Protein AF-A0A937BPT3-F1 (afdb_monomer_lite)

pLDDT: mean 85.41, std 14.73, range [43.19, 97.5]

Secondary structure (DSSP, 8-state):
-HHHHHHHHHHTS-----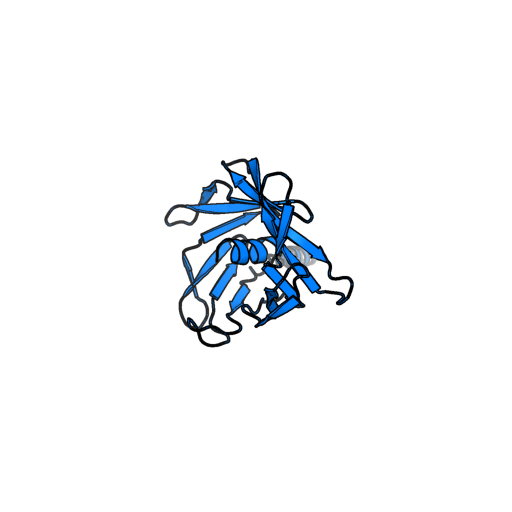--EEEEEESS-TTS-TT-EEEEEETTEEEEEETTTTEEEEEEEEEETTEEEEEETTTTEEEEEEEEEETTEEEEEETTTTEEEEEEEEEEE-SSSTTEEEEEEEETTTTEEEEEEEEEETTEEEEEETTTTEEEEEEEEPPTT--HHHHHHHHHH-

Structure (mmCIF, N/CA/C/O backbone):
data_AF-A0A937BPT3-F1
#
_entry.id   AF-A0A937BPT3-F1
#
loop_
_atom_site.group_PDB
_atom_site.id
_atom_site.type_symbol
_atom_site.label_atom_id
_atom_site.label_alt_id
_atom_site.label_comp_id
_atom_site.label_asym_id
_atom_site.label_entity_id
_atom_site.label_seq_id
_atom_site.pdbx_PDB_ins_code
_atom_site.Cartn_x
_atom_site.Cartn_y
_atom_site.Cartn_z
_atom_site.occupancy
_atom_site.B_iso_or_equiv
_atom_site.auth_seq_id
_atom_site.auth_comp_id
_atom_site.auth_asym_id
_atom_site.auth_atom_id
_atom_site.pdbx_PDB_model_num
ATOM 1 N N . MET A 1 1 ? 20.355 -50.295 -7.418 1.00 51.81 1 MET A N 1
ATOM 2 C CA . MET A 1 1 ? 20.449 -49.091 -6.552 1.00 51.81 1 MET A CA 1
ATOM 3 C C . MET A 1 1 ? 20.457 -47.759 -7.311 1.00 51.81 1 MET A C 1
ATOM 5 O O . MET A 1 1 ? 19.946 -46.798 -6.759 1.00 51.81 1 MET A O 1
ATOM 9 N N . ARG A 1 2 ? 20.933 -47.677 -8.567 1.00 51.09 2 ARG A N 1
ATOM 10 C CA . ARG A 1 2 ? 20.927 -46.429 -9.368 1.00 51.09 2 ARG A CA 1
ATOM 11 C C . ARG A 1 2 ? 19.536 -45.851 -9.689 1.00 51.09 2 ARG A C 1
ATOM 13 O O . ARG A 1 2 ? 19.390 -44.640 -9.755 1.00 51.09 2 ARG A O 1
ATOM 20 N N . THR A 1 3 ? 18.506 -46.687 -9.814 1.00 53.34 3 THR A N 1
ATOM 21 C CA . THR A 1 3 ? 17.153 -46.250 -10.214 1.00 53.34 3 THR A CA 1
ATOM 22 C C . THR A 1 3 ? 16.357 -45.564 -9.097 1.00 53.34 3 THR A C 1
ATOM 24 O O . THR A 1 3 ? 15.429 -44.820 -9.385 1.00 53.34 3 THR A O 1
ATOM 27 N N . ARG A 1 4 ? 16.719 -45.771 -7.819 1.00 49.94 4 ARG A N 1
ATOM 28 C CA . ARG A 1 4 ? 16.035 -45.132 -6.677 1.00 49.94 4 ARG A CA 1
ATOM 29 C C . ARG A 1 4 ? 16.522 -43.706 -6.391 1.00 49.94 4 ARG A C 1
ATOM 31 O O . ARG A 1 4 ? 15.767 -42.938 -5.813 1.00 49.94 4 ARG A O 1
ATOM 38 N N . LEU A 1 5 ? 17.733 -43.335 -6.822 1.00 52.22 5 LEU A N 1
ATOM 39 C CA . LEU A 1 5 ? 18.242 -41.966 -6.648 1.00 52.22 5 LEU A CA 1
ATOM 40 C C . LEU A 1 5 ? 17.598 -40.962 -7.618 1.00 52.22 5 LEU A C 1
ATOM 42 O O . LEU A 1 5 ? 17.397 -39.811 -7.248 1.00 52.22 5 LEU A O 1
ATOM 46 N N . LEU A 1 6 ? 17.232 -41.390 -8.832 1.00 52.38 6 LEU A N 1
ATOM 47 C CA . LEU A 1 6 ? 16.641 -40.493 -9.834 1.00 52.38 6 LEU A CA 1
ATOM 48 C C . LEU A 1 6 ? 15.224 -40.027 -9.456 1.00 52.38 6 LEU A C 1
ATOM 50 O O . LEU A 1 6 ? 14.856 -38.890 -9.728 1.00 52.38 6 LEU A O 1
ATOM 54 N N . LEU A 1 7 ? 14.450 -40.881 -8.779 1.00 50.44 7 LEU A N 1
ATOM 55 C CA . LEU A 1 7 ? 13.083 -40.564 -8.348 1.00 50.44 7 LEU A CA 1
ATOM 56 C C . LEU A 1 7 ? 13.036 -39.547 -7.196 1.00 50.44 7 LEU A C 1
ATOM 58 O O . LEU A 1 7 ? 12.078 -38.788 -7.096 1.00 50.44 7 LEU A O 1
ATOM 62 N N . ILE A 1 8 ? 14.081 -39.487 -6.364 1.00 55.88 8 ILE A N 1
ATOM 63 C CA . ILE A 1 8 ? 14.196 -38.499 -5.278 1.00 55.88 8 ILE A CA 1
ATOM 64 C C . ILE A 1 8 ? 14.626 -37.131 -5.834 1.00 55.88 8 ILE A C 1
ATOM 66 O O . ILE A 1 8 ? 14.157 -36.103 -5.356 1.00 55.88 8 ILE A O 1
ATOM 70 N N . ALA A 1 9 ? 15.443 -37.101 -6.892 1.00 53.78 9 ALA A N 1
ATOM 71 C CA . ALA A 1 9 ? 15.861 -35.853 -7.532 1.00 53.78 9 ALA A CA 1
ATOM 72 C C . ALA A 1 9 ? 14.705 -35.127 -8.250 1.00 53.78 9 ALA A C 1
ATOM 74 O O . ALA A 1 9 ? 14.634 -33.905 -8.185 1.00 53.78 9 ALA A O 1
ATOM 75 N N . CYS A 1 10 ? 13.757 -35.845 -8.869 1.00 51.06 10 CYS A N 1
ATOM 76 C CA . CYS A 1 10 ? 12.592 -35.214 -9.513 1.00 51.06 10 CYS A CA 1
ATOM 77 C C . CYS A 1 10 ? 11.576 -34.619 -8.522 1.00 51.06 10 CYS A C 1
ATOM 79 O O . CYS A 1 10 ? 10.885 -33.667 -8.871 1.00 51.06 10 CYS A O 1
ATOM 81 N N . LEU A 1 11 ? 11.498 -35.127 -7.288 1.00 50.81 11 LEU A N 1
ATOM 82 C CA . LEU A 1 11 ? 10.610 -34.579 -6.251 1.00 50.81 11 LEU A CA 1
ATOM 83 C C . LEU A 1 11 ? 11.174 -33.318 -5.576 1.00 50.81 11 LEU A C 1
ATOM 85 O O . LEU A 1 11 ? 10.417 -32.574 -4.962 1.00 50.81 11 LEU A O 1
ATOM 89 N N . LEU A 1 12 ? 12.475 -33.047 -5.719 1.00 48.53 12 LEU A N 1
ATOM 90 C CA . LEU A 1 12 ? 13.125 -31.856 -5.157 1.00 48.53 12 LEU A CA 1
ATOM 91 C C . LEU A 1 12 ? 13.028 -30.614 -6.061 1.00 48.53 12 LEU A C 1
ATOM 93 O O . LEU A 1 12 ? 13.331 -29.519 -5.600 1.00 48.53 12 LEU A O 1
ATOM 97 N N . PHE A 1 13 ? 12.575 -30.759 -7.313 1.00 48.34 13 PHE A N 1
ATOM 98 C CA . PHE A 1 13 ? 12.427 -29.650 -8.271 1.00 48.34 13 PHE A CA 1
ATOM 99 C C . PHE A 1 13 ? 10.970 -29.251 -8.563 1.00 48.34 13 PHE A C 1
ATOM 101 O O . PHE A 1 13 ? 10.737 -28.319 -9.321 1.00 48.34 13 PHE A O 1
ATOM 108 N N . ALA A 1 14 ? 9.977 -29.897 -7.944 1.00 46.34 14 ALA A N 1
ATOM 109 C CA . ALA A 1 14 ? 8.558 -29.561 -8.137 1.00 46.34 14 ALA A CA 1
ATOM 110 C C . ALA A 1 14 ? 8.057 -28.421 -7.222 1.00 46.34 14 ALA A C 1
ATOM 112 O O . ALA A 1 14 ? 6.855 -28.240 -7.052 1.00 46.34 14 ALA A O 1
ATOM 113 N N . GLY A 1 15 ? 8.977 -27.675 -6.607 1.00 43.44 15 GLY A N 1
ATOM 114 C CA . GLY A 1 15 ? 8.692 -26.550 -5.719 1.00 43.44 15 GLY A CA 1
ATOM 115 C C . GLY A 1 15 ? 8.972 -25.193 -6.358 1.00 43.44 15 GLY A C 1
ATOM 116 O O .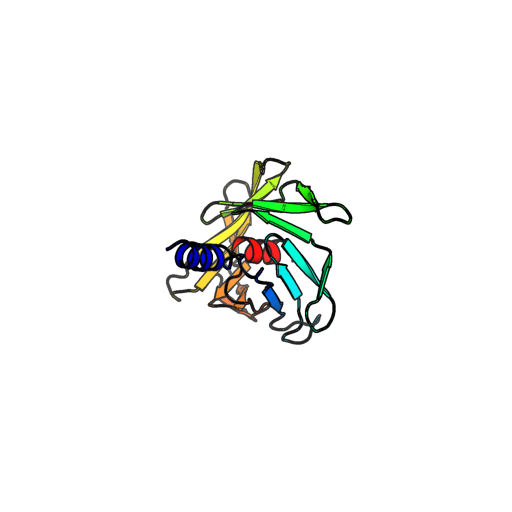 GLY A 1 15 ? 9.370 -24.274 -5.650 1.00 43.44 15 GLY A O 1
ATOM 117 N N . GLU A 1 16 ? 8.829 -25.045 -7.676 1.00 43.19 16 GLU A N 1
ATOM 118 C CA . GLU A 1 16 ? 8.713 -23.705 -8.251 1.00 43.19 16 GLU A CA 1
ATOM 119 C C . GLU A 1 16 ? 7.325 -23.185 -7.882 1.00 43.19 16 GLU A C 1
ATOM 121 O O . GLU A 1 16 ? 6.308 -23.646 -8.402 1.00 43.19 16 GLU A O 1
ATOM 126 N N . GLY A 1 17 ? 7.297 -22.300 -6.881 1.00 43.56 17 GLY A N 1
ATOM 127 C CA . GLY A 1 17 ? 6.082 -21.690 -6.367 1.00 43.56 17 GLY A CA 1
ATOM 128 C C . GLY A 1 17 ? 5.222 -21.199 -7.520 1.00 43.56 17 GLY A C 1
ATOM 129 O O . GLY A 1 17 ? 5.669 -20.398 -8.341 1.00 43.56 17 GLY A O 1
ATOM 130 N N . MET A 1 18 ? 3.989 -21.699 -7.588 1.00 45.91 18 MET A N 1
ATOM 131 C CA . MET A 1 18 ? 2.976 -21.104 -8.443 1.00 45.91 18 MET A CA 1
ATOM 132 C C . MET A 1 18 ? 2.944 -19.616 -8.110 1.00 45.91 18 MET A C 1
ATOM 134 O O . MET A 1 18 ? 2.621 -19.255 -6.980 1.00 45.91 18 MET A O 1
ATOM 138 N N . ALA A 1 19 ? 3.338 -18.774 -9.065 1.00 54.25 19 ALA A N 1
ATOM 139 C CA . ALA A 1 19 ? 3.217 -17.331 -8.958 1.00 54.25 19 ALA A CA 1
ATOM 140 C C . ALA A 1 19 ? 1.760 -17.017 -8.596 1.00 54.25 19 ALA A C 1
ATOM 142 O O . ALA A 1 19 ? 0.856 -17.202 -9.417 1.00 54.25 19 ALA A O 1
ATOM 143 N N . GLN A 1 20 ? 1.511 -16.662 -7.334 1.00 69.25 20 GLN A N 1
ATOM 144 C CA . GLN A 1 20 ? 0.165 -16.367 -6.877 1.00 69.25 20 GLN A CA 1
ATOM 145 C C . GLN A 1 20 ? -0.200 -14.986 -7.405 1.00 69.25 20 GLN A C 1
ATOM 147 O O . GLN A 1 20 ? 0.278 -13.952 -6.942 1.00 69.25 20 GLN A O 1
ATOM 152 N N . ARG A 1 21 ? -1.035 -14.996 -8.441 1.00 86.12 21 ARG A N 1
ATOM 153 C CA . ARG A 1 21 ? -1.710 -13.807 -8.930 1.00 86.12 21 ARG A CA 1
ATOM 154 C C . ARG A 1 21 ? -2.894 -13.517 -8.020 1.00 86.12 21 ARG A C 1
ATOM 156 O O . ARG A 1 21 ? -3.811 -14.324 -7.895 1.00 86.12 21 ARG A O 1
ATOM 163 N N . HIS A 1 22 ? -2.883 -12.327 -7.454 1.00 90.81 22 HIS A N 1
ATOM 164 C CA . HIS A 1 22 ? -3.894 -11.781 -6.571 1.00 90.81 22 HIS A CA 1
ATOM 165 C C . HIS A 1 22 ? -4.674 -10.698 -7.318 1.00 90.81 22 HIS A C 1
ATOM 167 O O . HIS A 1 22 ? -4.092 -9.760 -7.865 1.00 90.81 22 HIS A O 1
ATOM 173 N N . VAL A 1 23 ? -5.997 -10.817 -7.351 1.00 91.31 23 VAL A N 1
ATOM 174 C CA . VAL A 1 23 ? -6.876 -9.763 -7.869 1.00 91.31 23 VAL A CA 1
ATOM 175 C C . VAL A 1 23 ? -7.492 -9.059 -6.671 1.00 91.31 23 VAL A C 1
ATOM 177 O O . VAL A 1 23 ? -8.100 -9.704 -5.827 1.00 91.31 23 VAL A O 1
ATOM 180 N N . VAL A 1 24 ? -7.268 -7.751 -6.575 1.00 91.00 24 VAL A N 1
ATOM 181 C CA . VAL A 1 24 ? -7.922 -6.881 -5.596 1.00 91.00 24 VAL A CA 1
ATOM 182 C C . VAL A 1 24 ? -9.175 -6.333 -6.253 1.00 91.00 24 VAL A C 1
ATOM 184 O O . VAL A 1 24 ? -9.088 -5.778 -7.350 1.00 91.00 24 VAL A O 1
ATOM 187 N N . ASN A 1 25 ? -10.317 -6.466 -5.591 1.00 91.00 25 ASN A N 1
ATOM 188 C CA . ASN A 1 25 ? -11.614 -6.094 -6.144 1.00 91.00 25 ASN A CA 1
ATOM 189 C C . ASN A 1 25 ? -12.188 -4.872 -5.429 1.00 91.00 25 ASN A C 1
ATOM 191 O O . ASN A 1 25 ? -11.898 -4.635 -4.257 1.00 91.00 25 ASN A O 1
ATOM 195 N N . TRP A 1 26 ? -13.035 -4.113 -6.114 1.00 88.81 26 TRP A N 1
ATOM 196 C CA . TRP A 1 26 ? -13.845 -3.079 -5.482 1.00 88.81 26 TRP A CA 1
ATOM 197 C C . TRP A 1 26 ? -14.929 -3.725 -4.616 1.00 88.81 26 TRP A C 1
ATOM 199 O O . TRP A 1 26 ? -15.648 -4.614 -5.067 1.00 88.81 26 TRP A O 1
ATOM 209 N N . ALA A 1 27 ? -15.075 -3.271 -3.372 1.00 82.81 27 ALA A N 1
ATOM 210 C CA . ALA A 1 27 ? -16.200 -3.682 -2.528 1.00 82.81 27 ALA A CA 1
ATOM 211 C C . ALA A 1 27 ? -17.499 -2.977 -2.960 1.00 82.81 27 ALA A C 1
ATOM 213 O O . ALA A 1 27 ? -18.586 -3.538 -2.856 1.00 82.81 27 ALA A O 1
ATOM 214 N N . TYR A 1 28 ? -17.372 -1.738 -3.437 1.00 73.31 28 TYR A N 1
ATOM 215 C CA . TYR A 1 28 ? -18.417 -0.908 -4.035 1.00 73.31 28 TYR A CA 1
ATOM 216 C C . TYR A 1 28 ? -17.758 0.337 -4.651 1.00 73.31 28 TYR A C 1
ATOM 218 O O . TYR A 1 28 ? -16.615 0.671 -4.333 1.00 73.31 28 TYR A O 1
ATOM 226 N N . GLY A 1 29 ? -18.493 1.080 -5.478 1.00 58.84 29 GLY A N 1
ATOM 227 C CA . GLY A 1 29 ? -18.085 2.420 -5.890 1.00 58.84 29 GLY A CA 1
ATOM 228 C C . GLY A 1 29 ? -18.982 3.008 -6.981 1.00 58.84 29 GLY A C 1
ATOM 229 O O . GLY A 1 29 ? -19.698 2.276 -7.654 1.00 58.84 29 GLY A O 1
ATOM 230 N N . PRO A 1 30 ? -18.940 4.331 -7.210 1.00 55.12 30 PRO A N 1
ATOM 231 C CA . PRO A 1 30 ? -19.592 4.955 -8.366 1.00 55.12 30 PRO A CA 1
ATOM 232 C C . PRO A 1 30 ? -18.843 4.684 -9.685 1.00 55.12 30 PRO A C 1
ATOM 234 O O . PRO A 1 30 ? -19.337 5.025 -10.756 1.00 55.12 30 PRO A O 1
ATOM 237 N N . PHE A 1 31 ? -17.641 4.102 -9.605 1.00 55.91 31 PHE A N 1
ATOM 238 C CA . PHE A 1 31 ? -16.731 3.875 -10.730 1.00 55.91 31 PHE A CA 1
ATOM 239 C C . PHE A 1 31 ? -16.638 2.405 -11.164 1.00 55.91 31 PHE A C 1
ATOM 241 O O . PHE A 1 31 ? -15.988 2.125 -12.169 1.00 55.91 31 PHE A O 1
ATOM 248 N N . ALA A 1 32 ? -17.254 1.482 -10.418 1.00 62.91 32 ALA A N 1
ATOM 249 C CA . ALA A 1 32 ? -17.216 0.048 -10.686 1.00 62.91 32 ALA A CA 1
ATOM 250 C C . ALA A 1 32 ? -18.361 -0.677 -9.960 1.00 62.91 32 ALA A C 1
ATOM 252 O O . ALA A 1 32 ? -18.834 -0.221 -8.916 1.00 62.91 32 ALA A O 1
ATOM 253 N N . THR A 1 33 ? -18.802 -1.811 -10.497 1.00 73.31 33 THR A N 1
ATOM 254 C CA . THR A 1 33 ? -19.695 -2.724 -9.783 1.00 73.31 33 THR A CA 1
ATOM 255 C C . THR A 1 33 ? -18.935 -3.463 -8.675 1.00 73.31 33 THR A C 1
ATOM 257 O O . THR A 1 33 ? -17.726 -3.671 -8.797 1.00 73.31 33 THR A O 1
ATOM 260 N N . PRO A 1 34 ? -19.597 -3.825 -7.559 1.00 77.31 34 PRO A N 1
ATOM 261 C CA . PRO A 1 34 ? -18.988 -4.694 -6.557 1.00 77.31 34 PRO A CA 1
ATOM 262 C C . PRO A 1 34 ? -18.362 -5.926 -7.214 1.00 77.31 34 PRO A C 1
ATOM 264 O O . PRO A 1 34 ? -18.938 -6.482 -8.143 1.00 77.31 34 PRO A O 1
ATOM 267 N N . GLU A 1 35 ? -17.198 -6.331 -6.714 1.00 76.00 35 GLU A N 1
ATOM 268 C CA . GLU A 1 35 ? -16.375 -7.431 -7.231 1.00 76.00 35 GLU A CA 1
ATOM 269 C C . GLU A 1 35 ? -15.634 -7.150 -8.548 1.00 76.00 35 GLU A C 1
ATOM 271 O O . GLU A 1 35 ? -14.823 -7.977 -8.968 1.00 76.00 35 GLU A O 1
ATOM 276 N N . ASP A 1 36 ? -15.775 -5.970 -9.156 1.00 82.69 36 ASP A N 1
ATOM 277 C CA . ASP A 1 36 ? -14.923 -5.599 -10.287 1.00 82.69 36 ASP A CA 1
ATOM 278 C C . ASP A 1 36 ? -13.455 -5.525 -9.868 1.00 82.69 36 ASP A C 1
ATOM 280 O O . ASP A 1 36 ? -13.098 -5.009 -8.804 1.00 82.69 36 ASP A O 1
ATOM 284 N N . ALA A 1 37 ? -12.577 -6.017 -10.735 1.00 85.94 37 ALA A N 1
ATOM 285 C CA . ALA A 1 37 ? -11.149 -5.986 -10.488 1.00 85.94 37 ALA A CA 1
ATOM 286 C C . ALA A 1 37 ? -10.617 -4.541 -10.495 1.00 85.94 37 ALA A C 1
ATOM 288 O O . ALA A 1 37 ? -10.743 -3.814 -11.480 1.00 85.94 37 ALA A O 1
ATOM 289 N N . ALA A 1 38 ? -9.975 -4.143 -9.399 1.00 88.69 38 ALA A N 1
ATOM 290 C CA . ALA A 1 38 ? -9.343 -2.841 -9.214 1.00 88.69 38 ALA A CA 1
ATOM 291 C C . ALA A 1 38 ? -7.849 -2.897 -9.565 1.00 88.69 38 ALA A C 1
ATOM 293 O O . ALA A 1 38 ? -7.337 -2.111 -10.368 1.00 88.69 38 ALA A O 1
ATOM 294 N N . PHE A 1 39 ? -7.151 -3.877 -8.989 1.00 93.12 39 PHE A N 1
ATOM 295 C CA . PHE A 1 39 ? -5.714 -4.059 -9.155 1.00 93.12 39 PHE A CA 1
ATOM 296 C C . PHE A 1 39 ? -5.363 -5.534 -9.307 1.00 93.12 39 PHE A C 1
ATOM 298 O O . PHE A 1 39 ? -6.040 -6.418 -8.786 1.00 93.12 39 PHE A O 1
ATOM 305 N N . VAL A 1 40 ? -4.256 -5.786 -9.995 1.00 94.19 40 VAL A N 1
ATOM 306 C CA . VAL A 1 40 ? -3.625 -7.103 -10.065 1.00 94.19 40 VAL A CA 1
ATOM 307 C C . VAL A 1 40 ? -2.287 -7.012 -9.363 1.00 94.19 40 VAL A C 1
ATOM 309 O O . VAL A 1 40 ? -1.420 -6.238 -9.780 1.00 94.19 40 VAL A O 1
ATOM 312 N N . VAL A 1 41 ? -2.124 -7.815 -8.321 1.00 93.38 41 VAL A N 1
ATOM 313 C CA . VAL A 1 41 ? -0.861 -7.998 -7.617 1.00 93.38 41 VAL A CA 1
ATOM 314 C C . VAL A 1 41 ? -0.310 -9.363 -7.989 1.00 93.38 41 VAL A C 1
ATOM 316 O O . VAL A 1 41 ? -0.980 -10.374 -7.819 1.00 93.38 41 VAL A O 1
ATOM 319 N N . ASP A 1 42 ? 0.876 -9.403 -8.576 1.00 90.50 42 ASP A N 1
ATOM 320 C CA . ASP A 1 42 ? 1.462 -10.650 -9.062 1.00 90.50 42 ASP A CA 1
ATOM 321 C C . ASP A 1 42 ? 2.975 -10.604 -8.891 1.00 90.50 42 ASP A C 1
ATOM 323 O O . ASP A 1 42 ? 3.615 -9.660 -9.366 1.00 90.50 42 ASP A O 1
ATOM 327 N N . LEU A 1 43 ? 3.517 -11.617 -8.210 1.00 84.69 43 LEU A N 1
ATOM 328 C CA . LEU A 1 43 ? 4.912 -11.704 -7.781 1.00 84.69 43 LEU A CA 1
ATOM 329 C C . LEU A 1 43 ? 5.344 -10.476 -6.961 1.00 84.69 43 LEU A C 1
ATOM 331 O O . LEU A 1 43 ? 5.116 -10.409 -5.756 1.00 84.69 43 LEU A O 1
ATOM 335 N N . ASP A 1 44 ? 5.967 -9.518 -7.640 1.00 91.19 44 ASP A N 1
ATOM 336 C CA . ASP A 1 44 ? 6.594 -8.306 -7.131 1.00 91.19 44 ASP A CA 1
ATOM 337 C C . ASP A 1 44 ? 5.951 -7.041 -7.725 1.00 91.19 44 ASP A C 1
ATOM 339 O O . ASP A 1 44 ? 6.529 -5.959 -7.671 1.00 91.19 44 ASP A O 1
ATOM 343 N N . ARG A 1 45 ? 4.776 -7.146 -8.363 1.00 94.12 45 ARG A N 1
ATOM 344 C CA . ARG A 1 45 ? 4.192 -6.065 -9.176 1.00 94.12 45 ARG A CA 1
ATOM 345 C C . ARG A 1 45 ? 2.771 -5.742 -8.780 1.00 94.12 45 ARG A C 1
ATOM 347 O O . ARG A 1 45 ? 1.958 -6.633 -8.574 1.00 94.12 45 ARG A O 1
ATOM 354 N N . ILE A 1 46 ? 2.449 -4.453 -8.817 1.00 95.00 46 ILE A N 1
ATOM 355 C CA . ILE A 1 46 ? 1.088 -3.929 -8.680 1.00 95.00 46 ILE A CA 1
ATOM 356 C C . ILE A 1 46 ? 0.721 -3.262 -10.000 1.00 95.00 46 ILE A C 1
ATOM 358 O O . ILE A 1 46 ? 1.367 -2.305 -10.442 1.00 95.00 46 ILE A O 1
ATOM 362 N N . SER A 1 47 ? -0.313 -3.779 -10.648 1.00 94.25 47 SER A N 1
ATOM 363 C CA . SER A 1 47 ? -0.798 -3.307 -11.943 1.00 94.25 47 SER A CA 1
ATOM 364 C C . SER A 1 47 ? -2.254 -2.880 -11.840 1.00 94.25 47 SER A C 1
ATOM 366 O O . SER A 1 47 ? -2.997 -3.398 -11.009 1.00 94.25 47 SER A O 1
ATOM 368 N N . LEU A 1 48 ? -2.670 -1.957 -12.707 1.00 91.06 48 LEU A N 1
ATOM 369 C CA . LEU A 1 48 ? -4.099 -1.719 -12.905 1.00 91.06 48 LEU A CA 1
ATOM 370 C C . LEU A 1 48 ? -4.741 -2.996 -13.442 1.00 91.06 48 LEU A C 1
ATOM 372 O O . LEU A 1 48 ? -4.169 -3.651 -14.319 1.00 91.06 48 LEU A O 1
ATOM 376 N N . ALA A 1 49 ? -5.916 -3.329 -12.925 1.00 90.75 49 ALA A N 1
ATOM 377 C CA . ALA A 1 49 ? -6.747 -4.350 -13.527 1.00 90.75 49 ALA A CA 1
ATOM 378 C C . ALA A 1 49 ? -7.425 -3.797 -14.788 1.00 90.75 49 ALA A C 1
ATOM 380 O O . ALA A 1 49 ? -7.856 -2.644 -14.828 1.00 90.75 49 ALA A O 1
ATOM 381 N N . THR A 1 50 ? -7.503 -4.616 -15.832 1.00 84.69 50 THR A N 1
ATOM 382 C CA . THR A 1 50 ? -8.250 -4.314 -17.056 1.00 84.69 50 THR A CA 1
ATOM 383 C C . THR A 1 50 ? -9.232 -5.434 -17.365 1.00 84.69 50 THR A C 1
ATOM 385 O O . THR A 1 50 ? -8.921 -6.607 -17.172 1.00 84.69 50 THR A O 1
ATOM 388 N N . GLY A 1 51 ? -10.413 -5.082 -17.872 1.00 78.06 51 GLY A N 1
ATOM 389 C CA . GLY A 1 51 ? -11.461 -6.057 -18.172 1.00 78.06 51 GLY A CA 1
ATOM 390 C C . GLY A 1 51 ? -12.109 -6.678 -16.920 1.00 78.06 51 GLY A C 1
ATOM 391 O O . GLY A 1 51 ? -11.649 -6.464 -15.798 1.00 78.06 51 GLY A O 1
ATOM 392 N N . PRO A 1 52 ? -13.181 -7.465 -17.103 1.00 69.50 52 PRO A N 1
ATOM 393 C CA . PRO A 1 52 ? -14.022 -7.948 -16.002 1.00 69.50 52 PRO A CA 1
ATOM 394 C C . PRO A 1 52 ? -13.339 -9.001 -15.117 1.00 69.50 52 PRO A C 1
ATOM 396 O O . PRO A 1 52 ? -13.694 -9.165 -13.959 1.00 69.50 52 PRO A O 1
ATOM 399 N N . PHE A 1 53 ? -12.327 -9.701 -15.638 1.00 75.44 53 PHE A N 1
ATOM 400 C CA . PHE A 1 53 ? -11.608 -10.761 -14.916 1.00 75.44 53 PHE A CA 1
ATOM 401 C C . PHE A 1 53 ? -10.259 -10.293 -14.352 1.00 75.44 53 PHE A C 1
ATOM 403 O O . PHE A 1 53 ? -9.411 -11.107 -13.979 1.00 75.44 53 PHE A O 1
ATOM 410 N N . GLY A 1 54 ? -10.033 -8.977 -14.336 1.00 81.75 54 GLY A N 1
ATOM 411 C CA . GLY A 1 54 ? -8.828 -8.367 -13.796 1.00 81.75 54 GLY A CA 1
ATOM 412 C C . GLY A 1 54 ? -7.566 -8.756 -14.539 1.00 81.75 54 GLY A C 1
ATOM 413 O O . GLY A 1 54 ? -6.597 -9.162 -13.907 1.00 81.75 54 GLY A O 1
ATOM 414 N N . GLU A 1 55 ? -7.565 -8.678 -15.869 1.00 87.12 55 GLU A N 1
ATOM 415 C CA . GLU A 1 55 ? -6.360 -8.851 -16.681 1.00 87.12 55 GLU A CA 1
ATOM 416 C C . GLU A 1 55 ? -5.281 -7.848 -16.269 1.00 87.12 55 GLU A C 1
ATOM 418 O O . GLU A 1 55 ? -5.564 -6.746 -15.793 1.00 87.12 55 GLU A O 1
ATOM 423 N N . ARG A 1 56 ? -4.015 -8.243 -16.427 1.00 88.62 56 ARG A N 1
ATOM 424 C CA . ARG A 1 56 ? -2.897 -7.386 -16.048 1.00 88.62 56 ARG A CA 1
ATOM 425 C C . ARG A 1 56 ? -2.769 -6.241 -17.053 1.00 88.62 56 ARG A C 1
ATOM 427 O O . ARG A 1 56 ? -2.300 -6.444 -18.171 1.00 88.62 56 ARG A O 1
ATOM 434 N N . GLY A 1 57 ? -3.125 -5.040 -16.616 1.00 88.12 57 GLY A N 1
ATOM 435 C CA . GLY A 1 57 ? -2.876 -3.806 -17.343 1.00 88.12 57 GLY A CA 1
ATOM 436 C C . GLY A 1 57 ? -1.475 -3.250 -17.088 1.00 88.12 57 GLY A C 1
ATOM 437 O O . GLY A 1 57 ? -0.503 -3.966 -16.840 1.00 88.12 57 GLY A O 1
ATOM 438 N N . ARG A 1 58 ? -1.362 -1.920 -17.129 1.00 90.38 58 ARG A N 1
ATOM 439 C CA . ARG A 1 58 ? -0.101 -1.218 -16.865 1.00 90.38 58 ARG A CA 1
ATOM 440 C C . ARG A 1 58 ? 0.366 -1.470 -15.429 1.00 90.38 58 ARG A C 1
ATOM 442 O O . ARG A 1 58 ? -0.338 -1.120 -14.481 1.00 90.38 58 ARG A O 1
ATOM 449 N N . THR A 1 59 ? 1.588 -1.977 -15.273 1.00 93.88 59 THR A N 1
ATOM 450 C CA . THR A 1 59 ? 2.264 -2.039 -13.972 1.00 93.88 59 THR A CA 1
ATOM 451 C C . THR A 1 59 ? 2.599 -0.636 -13.488 1.00 93.88 59 THR A C 1
ATOM 453 O O . THR A 1 59 ? 3.287 0.120 -14.178 1.00 93.88 59 THR A O 1
ATOM 456 N N . LEU A 1 60 ? 2.102 -0.300 -12.303 1.00 94.25 60 LEU A N 1
ATOM 457 C CA . LEU A 1 60 ? 2.304 0.985 -11.641 1.00 94.25 60 LEU A CA 1
ATOM 458 C C . LEU A 1 60 ? 3.502 0.931 -10.697 1.00 94.25 60 LEU A C 1
ATOM 460 O O . LEU A 1 60 ? 4.328 1.846 -10.682 1.00 94.25 60 LEU A O 1
ATOM 464 N N . TRP A 1 61 ? 3.607 -0.169 -9.953 1.00 95.88 61 TRP A N 1
ATOM 465 C CA . TRP A 1 61 ? 4.580 -0.330 -8.884 1.00 95.88 61 TRP A CA 1
ATOM 466 C C . TRP A 1 61 ? 5.263 -1.685 -8.969 1.00 95.88 61 TRP A C 1
ATOM 468 O O . TRP A 1 61 ? 4.666 -2.670 -9.407 1.00 95.88 61 TRP A O 1
ATOM 478 N N . ILE A 1 62 ? 6.510 -1.706 -8.522 1.00 95.19 62 ILE A N 1
ATOM 479 C CA . ILE A 1 62 ? 7.294 -2.914 -8.286 1.00 95.19 62 ILE A CA 1
ATOM 480 C C . ILE A 1 62 ? 7.701 -2.867 -6.820 1.00 95.19 62 ILE A C 1
ATOM 482 O O . ILE A 1 62 ? 8.187 -1.827 -6.384 1.00 95.19 62 ILE A O 1
ATOM 486 N N . TYR A 1 63 ? 7.501 -3.930 -6.056 1.00 94.56 63 TYR A N 1
ATOM 487 C CA . TYR A 1 63 ? 7.884 -3.986 -4.652 1.00 94.56 63 TYR A CA 1
ATOM 488 C C . TYR A 1 63 ? 8.814 -5.162 -4.385 1.00 94.56 63 TYR A C 1
ATOM 490 O O . TYR A 1 63 ? 8.689 -6.224 -4.979 1.00 94.56 63 TYR A O 1
ATOM 498 N N . GLN A 1 64 ? 9.764 -4.952 -3.488 1.00 93.75 64 GLN A N 1
ATOM 499 C CA . GLN A 1 64 ? 10.697 -5.966 -3.029 1.00 93.75 64 GLN A CA 1
ATOM 500 C C . GLN A 1 64 ? 10.819 -5.815 -1.522 1.00 93.75 64 GLN A C 1
ATOM 502 O O . GLN A 1 64 ? 11.222 -4.750 -1.049 1.00 93.75 64 GLN A O 1
ATOM 507 N N . ASP A 1 65 ? 10.462 -6.871 -0.795 1.00 93.12 65 ASP A N 1
ATOM 508 C CA . ASP A 1 65 ? 10.378 -6.862 0.663 1.00 93.12 65 ASP A CA 1
ATOM 509 C C . ASP A 1 65 ? 9.527 -5.669 1.135 1.00 93.12 65 ASP A C 1
ATOM 511 O O . ASP A 1 65 ? 8.360 -5.560 0.763 1.00 93.12 65 ASP A O 1
ATOM 515 N N . ASP A 1 66 ? 10.121 -4.733 1.871 1.00 96.12 66 ASP A N 1
ATOM 516 C CA . ASP A 1 66 ? 9.449 -3.544 2.393 1.00 96.12 66 ASP A CA 1
ATOM 517 C C . ASP A 1 66 ? 9.574 -2.302 1.494 1.00 96.12 66 ASP A C 1
ATOM 519 O O . ASP A 1 66 ? 9.137 -1.214 1.869 1.00 96.12 66 ASP A O 1
ATOM 523 N N . GLN A 1 67 ? 10.189 -2.408 0.313 1.00 96.94 67 GLN A N 1
ATOM 524 C CA . GLN A 1 67 ? 10.471 -1.272 -0.569 1.00 96.94 67 GLN A CA 1
ATOM 525 C C . GLN A 1 67 ? 9.605 -1.290 -1.822 1.00 96.94 67 GLN A C 1
ATOM 527 O O . GLN A 1 67 ? 9.378 -2.333 -2.428 1.00 96.94 67 GLN A O 1
ATOM 532 N N . VAL A 1 68 ? 9.178 -0.109 -2.261 1.00 96.94 68 VAL A N 1
ATOM 533 C CA . VAL A 1 68 ? 8.266 0.071 -3.390 1.00 96.94 68 VAL A CA 1
ATOM 534 C C . VAL A 1 68 ? 8.851 1.078 -4.361 1.00 96.94 68 VAL A C 1
ATOM 536 O O . VAL A 1 68 ? 9.214 2.193 -3.993 1.00 96.94 68 VAL A O 1
ATOM 539 N N . PHE A 1 69 ? 8.874 0.715 -5.634 1.00 96.62 69 PHE A N 1
ATOM 540 C CA . PHE A 1 69 ? 9.464 1.473 -6.724 1.00 96.62 69 PHE A CA 1
ATOM 541 C C . PHE A 1 69 ? 8.410 1.831 -7.755 1.00 96.62 69 PHE A C 1
ATOM 543 O O . PHE A 1 69 ? 7.520 1.036 -8.071 1.00 96.62 69 PHE A O 1
ATOM 550 N N . ARG A 1 70 ? 8.552 3.018 -8.347 1.00 94.62 70 ARG A N 1
ATOM 551 C CA . ARG A 1 70 ? 7.794 3.372 -9.550 1.00 94.62 70 ARG A CA 1
ATOM 552 C C . ARG A 1 70 ? 8.214 2.448 -10.683 1.00 94.62 70 ARG A C 1
ATOM 554 O O . ARG A 1 70 ? 9.405 2.294 -10.954 1.00 94.62 70 ARG A O 1
ATOM 561 N N . SER A 1 71 ? 7.234 1.877 -11.364 1.00 93.75 71 SER A N 1
ATOM 562 C CA . SER A 1 71 ? 7.455 1.193 -12.632 1.00 93.75 71 SER A CA 1
ATOM 563 C C . SER A 1 71 ? 7.775 2.220 -13.721 1.00 93.75 71 SER A C 1
ATOM 565 O O . SER A 1 71 ? 7.086 3.236 -13.847 1.00 93.75 71 SER A O 1
ATOM 567 N N . VAL A 1 72 ? 8.820 1.971 -14.512 1.00 91.06 72 VAL A N 1
ATOM 568 C CA . VAL A 1 72 ? 9.219 2.831 -15.634 1.00 91.06 72 VAL A CA 1
ATOM 569 C C . VAL A 1 72 ? 9.366 2.039 -16.930 1.00 91.06 72 VAL A C 1
ATOM 571 O O . VAL A 1 72 ? 9.757 0.871 -16.946 1.00 91.06 72 VAL A O 1
ATOM 574 N N . GLY A 1 73 ? 9.076 2.711 -18.046 1.00 83.75 73 GLY A N 1
ATOM 575 C CA . GLY A 1 73 ? 9.171 2.130 -19.382 1.00 83.75 73 GLY A CA 1
ATOM 576 C C . GLY A 1 73 ? 8.063 1.121 -19.703 1.00 83.75 73 GLY A C 1
ATOM 577 O O . GLY A 1 73 ? 7.198 0.811 -18.888 1.00 83.75 73 GLY A O 1
ATOM 578 N N . ARG A 1 74 ? 8.080 0.608 -20.938 1.00 75.50 74 ARG A N 1
ATOM 579 C CA . ARG A 1 74 ? 7.065 -0.343 -21.431 1.00 75.50 74 ARG A CA 1
ATOM 580 C C . ARG A 1 74 ? 7.210 -1.745 -20.837 1.00 75.50 74 ARG A C 1
ATOM 582 O O . ARG A 1 74 ? 6.220 -2.454 -20.727 1.00 75.50 74 ARG A O 1
ATOM 589 N N . SER A 1 75 ? 8.425 -2.127 -20.451 1.00 79.19 75 SER A N 1
ATOM 590 C CA . SER A 1 75 ? 8.741 -3.415 -19.823 1.00 79.19 75 SER A CA 1
ATOM 591 C C . SER A 1 75 ? 8.485 -3.440 -18.315 1.00 79.19 75 SER A C 1
ATOM 593 O O . SER A 1 75 ? 8.736 -4.465 -17.686 1.00 79.19 75 SER A O 1
ATOM 595 N N . ALA A 1 76 ? 8.016 -2.329 -17.731 1.00 85.94 76 ALA A N 1
ATOM 596 C CA . ALA A 1 76 ? 7.844 -2.173 -16.292 1.00 85.94 76 ALA A CA 1
ATOM 597 C C . ALA A 1 76 ? 9.126 -2.541 -15.527 1.00 85.94 76 ALA A C 1
ATOM 599 O O . ALA A 1 76 ? 9.190 -3.541 -14.808 1.00 85.94 76 ALA A O 1
ATOM 600 N N . SER A 1 77 ? 10.171 -1.749 -15.762 1.00 90.44 77 SER A N 1
ATOM 601 C CA . SER A 1 77 ? 11.452 -1.845 -15.064 1.00 90.44 77 SER A CA 1
ATOM 602 C C . SER A 1 77 ? 11.416 -1.035 -13.766 1.00 90.44 77 SER A C 1
ATOM 604 O O . SER A 1 77 ? 10.605 -0.118 -13.614 1.00 90.44 77 SER A O 1
ATOM 606 N N . ARG A 1 78 ? 12.311 -1.355 -12.827 1.00 92.56 78 ARG A N 1
ATOM 607 C CA . ARG A 1 78 ? 12.443 -0.641 -11.550 1.00 92.56 78 ARG A CA 1
ATOM 608 C C . ARG A 1 78 ? 12.963 0.780 -11.774 1.00 92.56 78 ARG A C 1
ATOM 610 O O . ARG A 1 78 ? 14.042 0.966 -12.329 1.00 92.56 78 ARG A O 1
ATOM 617 N N . GLY A 1 79 ? 12.179 1.766 -11.347 1.00 93.44 79 GLY A N 1
ATOM 618 C CA . GLY A 1 79 ? 12.562 3.173 -11.299 1.00 93.44 79 GLY A CA 1
ATOM 619 C C . GLY A 1 79 ? 12.965 3.613 -9.892 1.00 93.44 79 GLY A C 1
ATOM 620 O O . GLY A 1 79 ? 13.447 2.821 -9.083 1.00 93.44 79 GLY A O 1
ATOM 621 N N . ASN A 1 80 ? 12.742 4.895 -9.598 1.00 95.56 80 ASN A N 1
ATOM 622 C CA . ASN A 1 80 ? 13.004 5.454 -8.273 1.00 95.56 80 ASN A CA 1
ATOM 623 C C . ASN A 1 80 ? 12.091 4.832 -7.213 1.00 95.56 80 ASN A C 1
ATOM 625 O O . ASN A 1 80 ? 10.925 4.512 -7.478 1.00 95.56 80 ASN A O 1
ATOM 629 N N . CYS A 1 81 ? 12.628 4.715 -6.004 1.00 96.25 81 CYS A N 1
ATOM 630 C CA . CYS A 1 81 ? 11.876 4.300 -4.838 1.00 96.25 81 CYS A CA 1
ATOM 631 C C . CYS A 1 81 ? 10.832 5.360 -4.500 1.00 96.25 81 CYS A C 1
ATOM 633 O O . CYS A 1 81 ? 11.122 6.557 -4.525 1.00 96.25 81 CYS A O 1
ATOM 635 N N . ALA A 1 82 ? 9.616 4.916 -4.222 1.00 96.62 82 ALA A N 1
ATOM 636 C CA . ALA A 1 82 ? 8.488 5.763 -3.877 1.00 96.62 82 ALA A CA 1
ATOM 637 C C . ALA A 1 82 ? 8.068 5.589 -2.426 1.00 96.62 82 ALA A C 1
ATOM 639 O O . ALA A 1 82 ? 7.731 6.589 -1.791 1.00 96.62 82 ALA A O 1
ATOM 640 N N . PHE A 1 83 ? 8.101 4.355 -1.916 1.00 97.44 83 PHE A N 1
ATOM 641 C CA . PHE A 1 83 ? 7.714 4.072 -0.544 1.00 97.44 83 PHE A CA 1
ATOM 642 C C . PHE A 1 83 ? 8.593 3.010 0.114 1.00 97.44 83 PHE A C 1
ATOM 644 O O . PHE A 1 83 ? 9.142 2.133 -0.555 1.00 97.44 83 PHE A O 1
ATOM 651 N N . THR A 1 84 ? 8.663 3.062 1.441 1.00 97.31 84 THR A N 1
ATOM 652 C CA . THR A 1 84 ? 9.216 1.997 2.280 1.00 97.31 84 THR A CA 1
ATOM 653 C C . THR A 1 84 ? 8.324 1.786 3.495 1.00 97.31 84 THR A C 1
ATOM 655 O O . THR A 1 84 ? 7.925 2.754 4.143 1.00 97.31 84 THR A O 1
ATOM 658 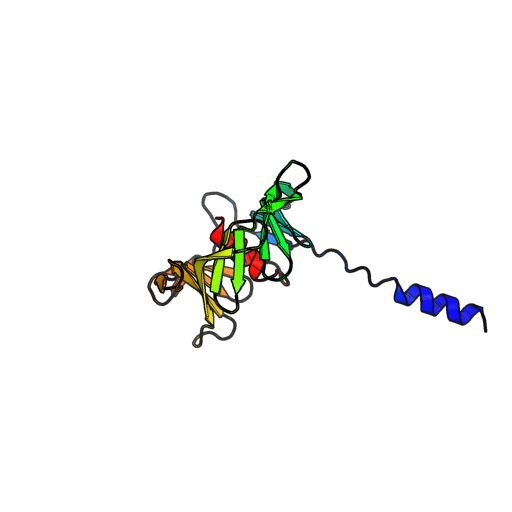N N . LEU A 1 85 ? 8.040 0.526 3.812 1.00 97.25 85 LEU A N 1
ATOM 659 C CA . LEU A 1 85 ? 7.475 0.124 5.092 1.00 97.25 85 LEU A CA 1
ATOM 660 C C . LEU A 1 85 ? 8.608 -0.021 6.122 1.00 97.25 85 LEU A C 1
ATOM 662 O O . LEU A 1 85 ? 9.591 -0.713 5.896 1.00 97.25 85 LEU A O 1
ATOM 666 N N . ASP A 1 86 ? 8.503 0.684 7.240 1.00 95.44 86 ASP A N 1
ATOM 667 C CA . ASP A 1 86 ? 9.506 0.728 8.302 1.00 95.44 86 ASP A CA 1
ATOM 668 C C . ASP A 1 86 ? 8.833 0.463 9.649 1.00 95.44 86 ASP A C 1
ATOM 670 O O . ASP A 1 86 ? 8.419 1.382 10.363 1.00 95.44 86 ASP A O 1
ATOM 674 N N . GLY A 1 87 ? 8.652 -0.823 9.957 1.00 94.75 87 GLY A N 1
ATOM 675 C CA . GLY A 1 87 ? 7.822 -1.256 11.078 1.00 94.75 87 GLY A CA 1
ATOM 676 C C . GLY A 1 87 ? 6.382 -0.778 10.895 1.00 94.75 87 GLY A C 1
ATOM 677 O O . GLY A 1 87 ? 5.707 -1.178 9.951 1.00 94.75 87 GLY A O 1
ATOM 678 N N . ASP A 1 88 ? 5.938 0.114 11.778 1.00 96.00 88 ASP A N 1
ATOM 679 C CA . ASP A 1 88 ? 4.582 0.672 11.762 1.00 96.00 88 ASP A CA 1
ATOM 680 C C . ASP A 1 88 ? 4.461 1.959 10.916 1.00 96.00 88 ASP A C 1
ATOM 682 O O . ASP A 1 88 ? 3.404 2.589 10.886 1.00 96.00 88 ASP A O 1
ATOM 686 N N . HIS A 1 89 ? 5.520 2.372 10.213 1.00 96.75 89 HIS A N 1
ATOM 687 C CA . HIS A 1 89 ? 5.536 3.601 9.415 1.00 96.75 89 HIS A CA 1
ATOM 688 C C . HIS A 1 89 ? 5.613 3.293 7.925 1.00 96.75 89 HIS A C 1
ATOM 690 O O . HIS A 1 89 ? 6.556 2.659 7.458 1.00 96.75 89 HIS A O 1
ATOM 696 N N . PHE A 1 90 ? 4.665 3.803 7.146 1.00 97.50 90 PHE A N 1
ATOM 697 C CA . PHE A 1 90 ? 4.746 3.762 5.691 1.00 97.50 90 PHE A CA 1
ATOM 698 C C . PHE A 1 90 ? 5.247 5.110 5.175 1.00 97.50 90 PHE A C 1
ATOM 700 O O . PHE A 1 90 ? 4.533 6.115 5.212 1.00 97.50 90 PHE A O 1
ATOM 707 N N . MET A 1 91 ? 6.497 5.134 4.726 1.00 97.00 91 MET A N 1
ATOM 708 C CA . MET A 1 91 ? 7.240 6.344 4.382 1.00 97.00 91 MET A CA 1
ATOM 709 C C . MET A 1 91 ? 7.236 6.575 2.875 1.00 97.00 91 MET A C 1
ATOM 711 O O . MET A 1 91 ? 7.523 5.655 2.118 1.00 97.00 91 MET A O 1
ATOM 715 N N . ARG A 1 92 ? 7.029 7.817 2.433 1.00 96.31 92 ARG A N 1
ATOM 716 C CA . ARG A 1 92 ? 7.506 8.302 1.133 1.00 96.31 92 ARG A CA 1
ATOM 717 C C . ARG A 1 92 ? 9.023 8.314 1.129 1.00 96.31 92 ARG A C 1
ATOM 719 O O . ARG A 1 92 ? 9.665 8.776 2.078 1.00 96.31 92 ARG A O 1
ATOM 726 N N . THR A 1 93 ? 9.573 7.889 0.008 1.00 96.38 93 THR A N 1
ATOM 727 C CA . THR A 1 93 ? 11.007 7.879 -0.241 1.00 96.38 93 THR A CA 1
ATOM 728 C C . THR A 1 93 ? 11.338 8.555 -1.558 1.00 96.38 93 THR A C 1
ATOM 730 O O . THR A 1 93 ? 10.486 8.667 -2.440 1.00 96.38 93 THR A O 1
ATOM 733 N N . GLU A 1 94 ? 12.601 8.925 -1.717 1.00 94.44 94 GLU A N 1
ATOM 734 C CA . GLU A 1 94 ? 13.135 9.468 -2.959 1.00 94.44 94 GLU A CA 1
ATOM 735 C C . GLU A 1 94 ? 14.439 8.773 -3.376 1.00 94.44 94 GLU A C 1
ATOM 737 O O . GLU A 1 94 ? 15.135 8.134 -2.581 1.00 94.44 94 GLU A O 1
ATOM 742 N N . GLY A 1 95 ? 14.759 8.904 -4.666 1.00 93.19 95 GLY A N 1
ATOM 743 C CA . GLY A 1 95 ? 15.960 8.338 -5.276 1.00 93.19 95 GLY A CA 1
ATOM 744 C C . GLY A 1 95 ? 15.924 6.816 -5.459 1.00 93.19 95 GLY A C 1
ATOM 745 O O . GLY A 1 95 ? 14.949 6.134 -5.147 1.00 93.19 95 GLY A O 1
ATOM 746 N N . ALA A 1 96 ? 17.009 6.265 -6.001 1.00 91.62 96 ALA A N 1
ATOM 747 C CA . ALA A 1 96 ? 17.137 4.824 -6.242 1.00 91.62 96 ALA A CA 1
ATOM 748 C C . ALA A 1 96 ? 17.362 4.008 -4.951 1.00 91.62 96 ALA A C 1
ATOM 750 O O . ALA A 1 96 ? 17.073 2.813 -4.923 1.00 91.62 96 ALA A O 1
ATOM 751 N N . PHE A 1 97 ? 17.849 4.659 -3.889 1.00 92.69 97 PHE A N 1
ATOM 752 C CA . PHE A 1 97 ? 18.247 4.037 -2.621 1.00 92.69 97 PHE A CA 1
ATOM 753 C C . PHE A 1 97 ? 17.202 4.169 -1.502 1.00 92.69 97 PHE A C 1
ATOM 755 O O . PHE A 1 97 ? 17.520 3.907 -0.347 1.00 92.69 97 PHE A O 1
ATOM 762 N N . CYS A 1 98 ? 15.970 4.577 -1.825 1.00 94.94 98 CYS A N 1
ATOM 763 C CA . CYS A 1 98 ? 14.875 4.700 -0.856 1.00 94.94 98 CYS A CA 1
ATOM 764 C C . CYS A 1 98 ? 15.191 5.629 0.327 1.00 94.94 98 CYS A C 1
ATOM 766 O O . CYS A 1 98 ? 14.952 5.289 1.487 1.00 94.94 98 CYS A O 1
ATOM 768 N N . THR A 1 99 ? 15.719 6.826 0.061 1.00 96.44 99 THR A N 1
ATOM 769 C CA . THR A 1 99 ? 15.934 7.814 1.125 1.00 96.44 99 THR A CA 1
ATOM 770 C C . THR A 1 99 ? 14.579 8.259 1.672 1.00 96.44 99 THR A C 1
ATOM 772 O O . THR A 1 99 ? 13.776 8.814 0.928 1.00 96.44 99 THR A O 1
ATOM 775 N N . LYS A 1 100 ? 14.306 7.986 2.954 1.00 96.00 100 LYS A N 1
ATOM 776 C CA . LYS A 1 100 ? 13.046 8.330 3.635 1.00 96.00 100 LYS A CA 1
ATOM 777 C C . LYS A 1 100 ? 12.888 9.851 3.729 1.00 96.00 100 LYS A C 1
ATOM 779 O O . LYS A 1 100 ? 13.814 10.533 4.160 1.00 96.00 100 LYS A O 1
ATOM 784 N N . VAL A 1 101 ? 11.717 10.364 3.351 1.00 94.81 101 VAL A N 1
ATOM 785 C CA . VAL A 1 101 ? 11.436 11.811 3.311 1.00 94.81 101 VAL A CA 1
ATOM 786 C C . VAL A 1 101 ? 10.313 12.192 4.266 1.00 94.81 101 VAL A C 1
ATOM 788 O O . VAL A 1 101 ? 10.483 13.051 5.125 1.00 94.81 101 VAL A O 1
ATOM 791 N N . SER A 1 102 ? 9.146 11.568 4.122 1.00 95.56 102 SER A N 1
ATOM 792 C CA . SER A 1 102 ? 7.973 11.893 4.935 1.00 95.56 102 SER A CA 1
ATOM 793 C C . SER A 1 102 ? 7.102 10.671 5.137 1.00 95.56 102 SER A C 1
ATOM 795 O O . SER A 1 102 ? 7.082 9.777 4.300 1.00 95.56 102 SER A O 1
ATOM 797 N N . CYS A 1 103 ? 6.370 10.635 6.237 1.00 95.00 103 CYS A N 1
ATOM 798 C CA . CYS A 1 103 ? 5.370 9.613 6.474 1.00 95.00 103 CYS A CA 1
ATOM 799 C C . CYS A 1 103 ? 4.144 9.826 5.582 1.00 95.00 103 CYS A C 1
ATOM 801 O O . CYS A 1 103 ? 3.783 10.960 5.268 1.00 95.00 103 CYS A O 1
ATOM 803 N N . VAL A 1 104 ? 3.522 8.719 5.183 1.00 95.56 104 VAL A N 1
ATOM 804 C CA . VAL A 1 104 ? 2.223 8.675 4.497 1.00 95.56 104 VAL A CA 1
ATOM 805 C C . VAL A 1 104 ? 1.192 8.054 5.411 1.00 95.56 104 VAL A C 1
ATOM 807 O O . VAL A 1 104 ? 0.107 8.609 5.582 1.00 95.56 104 VAL A O 1
ATOM 810 N N . PHE A 1 105 ? 1.549 6.916 6.011 1.00 97.00 105 PHE A N 1
ATOM 811 C CA . PHE A 1 105 ? 0.694 6.223 6.954 1.00 97.00 105 PHE A CA 1
ATOM 812 C C . PHE A 1 105 ? 1.430 5.849 8.231 1.00 97.00 105 PHE A C 1
ATOM 814 O O . PHE A 1 105 ? 2.614 5.512 8.204 1.00 97.00 105 PHE A O 1
ATOM 821 N N . LEU A 1 106 ? 0.679 5.868 9.327 1.00 96.50 106 LEU A N 1
ATOM 822 C CA . LEU A 1 106 ? 1.037 5.252 10.595 1.00 96.50 106 LEU A CA 1
ATOM 823 C C . LEU A 1 106 ? 0.077 4.087 10.849 1.00 96.50 106 LEU A C 1
ATOM 825 O O . LEU A 1 106 ? -1.144 4.247 10.758 1.00 96.50 106 LEU A O 1
ATOM 829 N N . LEU A 1 107 ? 0.634 2.919 11.134 1.00 95.69 107 LEU A N 1
ATOM 830 C CA . LEU A 1 107 ? -0.103 1.684 11.349 1.00 95.69 107 LEU A CA 1
ATOM 831 C C . LEU A 1 107 ? -0.309 1.465 12.848 1.00 95.69 107 LEU A C 1
ATOM 833 O O . LEU A 1 107 ? 0.634 1.514 13.630 1.00 95.69 107 LEU A O 1
ATOM 837 N N . GLU A 1 108 ? -1.542 1.187 13.254 1.00 94.12 108 GLU A N 1
ATOM 838 C CA . GLU A 1 108 ? -1.876 0.894 14.644 1.00 94.12 108 GLU A CA 1
ATOM 839 C C . GLU A 1 108 ? -2.741 -0.365 14.718 1.00 94.12 108 GLU A C 1
ATOM 841 O O . GLU A 1 108 ? -3.792 -0.469 14.084 1.00 94.12 108 GLU A O 1
ATOM 846 N N . LYS A 1 109 ? -2.321 -1.345 15.520 1.00 91.75 109 LYS A N 1
ATOM 847 C CA . LYS A 1 109 ? -3.140 -2.535 15.784 1.00 91.75 109 LYS A CA 1
ATOM 848 C C . LYS A 1 109 ? -4.351 -2.149 16.630 1.00 91.75 109 LYS A C 1
ATOM 850 O O . LYS A 1 109 ? -4.194 -1.614 17.728 1.00 91.75 109 LYS A O 1
ATOM 855 N N . ASP A 1 110 ? -5.551 -2.483 16.162 1.00 86.19 110 ASP A N 1
ATOM 856 C CA . ASP A 1 110 ? -6.777 -2.183 16.896 1.00 86.19 110 ASP A CA 1
ATOM 857 C C . ASP A 1 110 ? -6.903 -3.105 18.119 1.00 86.19 110 ASP A C 1
ATOM 859 O O . ASP A 1 110 ? -7.184 -4.299 18.009 1.00 86.19 110 ASP A O 1
ATOM 863 N N . ARG A 1 111 ? -6.713 -2.547 19.320 1.00 82.88 111 ARG A N 1
ATOM 864 C CA . ARG A 1 111 ? -6.854 -3.303 20.576 1.00 82.88 111 ARG A CA 1
ATOM 865 C C . ARG A 1 111 ? -8.291 -3.736 20.861 1.00 82.88 111 ARG A C 1
ATOM 867 O O . ARG A 1 111 ? -8.495 -4.660 21.641 1.00 82.88 111 ARG A O 1
ATOM 874 N N . THR A 1 112 ? -9.277 -3.067 20.267 1.00 82.19 112 THR A N 1
ATOM 875 C CA . THR A 1 112 ? -10.699 -3.369 20.483 1.00 82.19 112 THR A CA 1
ATOM 876 C C . THR A 1 112 ? -11.209 -4.464 19.552 1.00 82.19 112 THR A C 1
ATOM 878 O O . THR A 1 112 ? -12.153 -5.170 19.897 1.00 82.19 112 THR A O 1
ATOM 881 N N . ARG A 1 113 ? -10.558 -4.644 18.395 1.00 81.94 113 ARG A N 1
ATOM 882 C CA . ARG A 1 113 ? -10.892 -5.655 17.386 1.00 81.94 113 ARG A CA 1
ATOM 883 C C . ARG A 1 113 ? -9.633 -6.427 16.988 1.00 81.94 113 ARG A C 1
ATOM 885 O O . ARG A 1 113 ? -8.926 -6.013 16.068 1.00 81.94 113 ARG A O 1
ATOM 892 N N . PRO A 1 114 ? -9.334 -7.545 17.670 1.00 81.50 114 PRO A N 1
ATOM 893 C CA . PRO A 1 114 ? -8.190 -8.381 17.333 1.00 81.50 114 PRO A CA 1
ATOM 894 C C . PRO A 1 114 ? -8.227 -8.801 15.857 1.00 81.50 114 PRO A C 1
ATOM 896 O O . PRO A 1 114 ? -9.235 -9.319 15.385 1.00 81.50 114 PRO A O 1
ATOM 899 N N . GLY A 1 115 ? -7.132 -8.567 15.130 1.00 84.12 115 GLY A N 1
ATOM 900 C CA . GLY A 1 115 ? -7.043 -8.843 13.688 1.00 84.12 115 GLY A CA 1
ATOM 901 C C . GLY A 1 115 ? -7.420 -7.669 12.775 1.00 84.12 115 GLY A C 1
ATOM 902 O O . GLY A 1 115 ? -7.355 -7.820 11.558 1.00 84.12 115 GLY A O 1
ATOM 903 N N . SER A 1 116 ? -7.768 -6.508 13.340 1.00 91.38 116 SER A N 1
ATOM 904 C CA . SER A 1 116 ? -7.956 -5.255 12.603 1.00 91.38 116 SER A CA 1
ATOM 905 C C . SER A 1 116 ? -6.717 -4.355 12.706 1.00 91.38 116 SER A C 1
ATOM 907 O O . SER A 1 116 ? -6.110 -4.210 13.775 1.00 91.38 116 SER A O 1
ATOM 909 N N . LEU A 1 117 ? -6.344 -3.736 11.587 1.00 94.88 117 LEU A N 1
ATOM 910 C CA . LEU A 1 117 ? -5.262 -2.763 11.472 1.00 94.88 117 LEU A CA 1
ATOM 911 C C . LEU A 1 117 ? -5.846 -1.394 11.117 1.00 94.88 117 LEU A C 1
ATOM 913 O O . LEU A 1 117 ? -6.471 -1.224 10.070 1.00 94.88 117 LEU A O 1
ATOM 917 N N . LYS A 1 118 ? -5.616 -0.402 11.974 1.00 95.00 118 LYS A N 1
ATOM 918 C CA . LYS A 1 118 ? -5.923 0.998 11.689 1.00 95.00 118 LYS A CA 1
ATOM 919 C C . LYS A 1 118 ? -4.761 1.616 10.927 1.00 95.00 118 LYS A C 1
ATOM 921 O O . LYS A 1 118 ? -3.604 1.473 11.310 1.00 95.00 118 LYS A O 1
ATOM 926 N N . VAL A 1 119 ? -5.082 2.314 9.849 1.00 95.94 119 VAL A N 1
ATOM 927 C CA . VAL A 1 119 ? -4.124 3.022 9.003 1.00 95.94 119 VAL A CA 1
ATOM 928 C C . VAL A 1 119 ? -4.448 4.502 9.114 1.00 95.94 119 VAL A C 1
ATOM 930 O O . VAL A 1 119 ? -5.428 4.980 8.540 1.00 95.94 119 VAL A O 1
ATOM 933 N N . HIS A 1 120 ? -3.651 5.237 9.878 1.00 95.75 120 HIS A N 1
ATOM 934 C CA . HIS A 1 120 ? -3.786 6.681 10.023 1.00 95.75 120 HIS A CA 1
ATOM 935 C C . HIS A 1 120 ? -3.035 7.373 8.897 1.00 95.75 120 HIS A C 1
ATOM 937 O O . HIS A 1 120 ? -1.910 6.993 8.581 1.00 95.75 120 HIS A O 1
ATOM 943 N N . ARG A 1 121 ? -3.625 8.419 8.317 1.00 94.31 121 ARG A N 1
ATOM 944 C CA . ARG A 1 121 ? -2.863 9.365 7.500 1.00 94.31 121 ARG A CA 1
ATOM 945 C C . ARG A 1 121 ? -1.833 10.034 8.405 1.00 94.31 121 ARG A C 1
ATOM 947 O O . ARG A 1 121 ? -2.144 10.408 9.536 1.00 94.31 121 ARG A O 1
ATOM 954 N N . ALA A 1 122 ? -0.610 10.147 7.918 1.00 93.94 122 ALA A N 1
ATOM 955 C CA . ALA A 1 122 ? 0.492 10.747 8.644 1.00 93.94 122 ALA A CA 1
ATOM 956 C C . ALA A 1 122 ? 1.240 11.716 7.734 1.00 93.94 122 ALA A C 1
ATOM 958 O O . ALA A 1 122 ? 1.213 11.578 6.511 1.00 93.94 122 ALA A O 1
ATOM 959 N N . GLU A 1 123 ? 1.898 12.700 8.338 1.00 91.19 123 GLU A N 1
ATOM 960 C CA . GLU A 1 123 ? 2.633 13.722 7.602 1.00 91.19 123 GLU A CA 1
ATOM 961 C C . GLU A 1 123 ? 3.981 14.046 8.252 1.00 91.19 123 GLU A C 1
ATOM 963 O O . GLU A 1 123 ? 4.219 13.813 9.441 1.00 91.19 123 GLU A O 1
ATOM 968 N N . GLY A 1 124 ? 4.870 14.615 7.434 1.00 91.25 124 GLY A N 1
ATOM 969 C CA . GLY A 1 124 ? 6.192 15.067 7.852 1.00 91.25 124 GLY A CA 1
ATOM 970 C C . GLY A 1 124 ? 7.186 13.932 8.141 1.00 91.25 124 GLY A C 1
ATOM 971 O O . GLY A 1 124 ? 6.846 12.750 8.065 1.00 91.25 124 GLY A O 1
ATOM 972 N N . PRO A 1 125 ? 8.445 14.274 8.458 1.00 90.69 125 PRO A N 1
ATOM 973 C CA . PRO A 1 125 ? 9.505 13.296 8.720 1.00 90.69 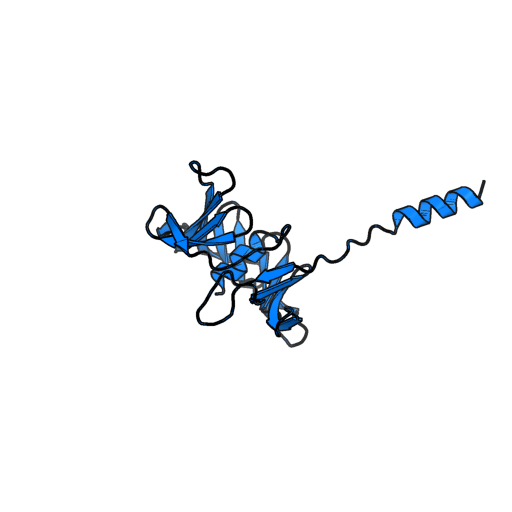125 PRO A CA 1
ATOM 974 C C . PRO A 1 125 ? 9.350 12.567 10.065 1.00 90.69 125 PRO A C 1
ATOM 976 O O . PRO A 1 125 ? 9.963 11.525 10.261 1.00 90.69 125 PRO A O 1
ATOM 979 N N . PHE A 1 126 ? 8.533 13.102 10.979 1.00 88.94 126 PHE A N 1
ATOM 980 C CA . PHE A 1 126 ? 8.298 12.548 12.318 1.00 88.94 126 PHE A CA 1
ATOM 981 C C . PHE A 1 126 ? 6.996 11.748 12.436 1.00 88.94 126 PHE A C 1
ATOM 983 O O . PHE A 1 126 ? 6.635 11.348 13.537 1.00 88.94 126 PHE A O 1
ATOM 990 N N . CYS A 1 127 ? 6.293 11.521 11.322 1.00 90.62 127 CYS A N 1
ATOM 991 C CA . CYS A 1 127 ? 5.100 10.677 11.290 1.00 90.62 127 CYS A CA 1
ATOM 992 C C . CYS A 1 127 ? 3.975 11.131 12.221 1.00 90.62 127 CYS A C 1
ATOM 994 O O . CYS A 1 127 ? 3.366 10.327 12.925 1.00 90.62 127 CYS A O 1
ATOM 996 N N . THR A 1 128 ? 3.660 12.425 12.198 1.00 92.44 128 THR A N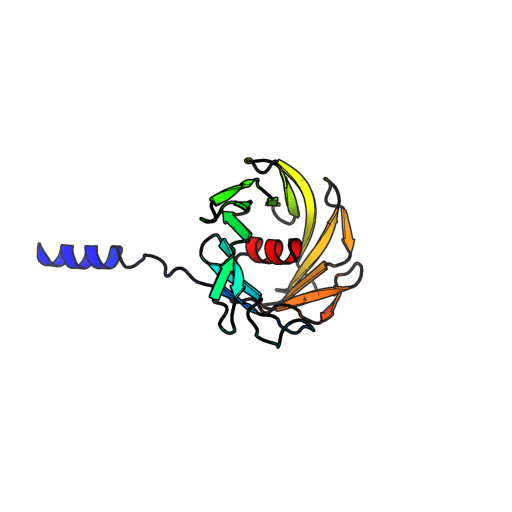 1
ATOM 997 C CA . THR A 1 128 ? 2.542 12.950 12.981 1.00 92.44 128 THR A CA 1
ATOM 998 C C . THR A 1 128 ? 1.233 12.431 12.396 1.00 92.44 128 THR A C 1
ATOM 1000 O O . THR A 1 128 ? 0.875 12.780 11.269 1.00 92.44 128 THR A O 1
ATOM 1003 N N . ALA A 1 129 ? 0.529 11.588 13.152 1.00 91.00 129 ALA A N 1
ATOM 1004 C CA . ALA A 1 129 ? -0.782 11.080 12.768 1.00 91.00 129 ALA A CA 1
ATOM 1005 C C . ALA A 1 129 ? -1.808 12.219 12.729 1.00 91.00 129 ALA A C 1
ATOM 1007 O O . ALA A 1 129 ? -1.853 13.061 13.626 1.00 91.00 129 ALA A O 1
ATOM 1008 N N . THR A 1 130 ? -2.640 12.232 11.690 1.00 88.00 130 THR A N 1
ATOM 1009 C CA . THR A 1 130 ? -3.715 13.212 11.524 1.00 88.00 130 THR A CA 1
ATOM 1010 C C . THR A 1 130 ? -5.063 12.547 11.786 1.00 88.00 130 THR A C 1
ATOM 1012 O O . THR A 1 130 ? -5.529 12.503 12.921 1.00 88.00 130 THR A O 1
ATOM 1015 N N . ASN A 1 131 ? -5.671 11.970 10.755 1.00 90.00 131 ASN A N 1
ATOM 1016 C CA . ASN A 1 131 ? -6.954 11.280 10.825 1.00 90.00 131 ASN A CA 1
ATOM 1017 C C . ASN A 1 131 ? -6.814 9.821 10.396 1.00 90.00 131 ASN A C 1
ATOM 1019 O O . ASN A 1 131 ? -5.880 9.454 9.678 1.00 90.00 131 ASN A O 1
ATOM 1023 N N . GLY A 1 132 ? -7.791 8.999 10.777 1.00 90.50 132 GLY A N 1
ATOM 1024 C CA . GLY A 1 132 ? -7.981 7.687 10.179 1.00 90.50 132 GLY A CA 1
ATOM 1025 C C . GLY A 1 132 ? -8.051 7.803 8.658 1.00 90.50 132 GLY A C 1
ATOM 1026 O O . GLY A 1 132 ? -8.793 8.620 8.113 1.00 90.50 132 GLY A O 1
ATOM 1027 N N . GLY A 1 133 ? -7.218 7.027 7.976 1.00 93.00 133 GLY A N 1
ATOM 1028 C CA . GLY A 1 133 ? -7.293 6.823 6.536 1.00 93.00 133 GLY A CA 1
ATOM 1029 C C . GLY A 1 133 ? -8.170 5.626 6.227 1.00 93.00 133 GLY A C 1
ATOM 1030 O O . GLY A 1 133 ? -9.196 5.763 5.563 1.00 93.00 133 GLY A O 1
ATOM 1031 N N . PHE A 1 134 ? -7.772 4.473 6.767 1.00 95.50 134 PHE A N 1
ATOM 1032 C CA . PHE A 1 134 ? -8.386 3.187 6.465 1.00 95.50 134 PHE A CA 1
ATOM 1033 C C . PHE A 1 134 ? -8.411 2.264 7.684 1.00 95.50 134 PHE A C 1
ATOM 1035 O O . PHE A 1 134 ? -7.617 2.409 8.616 1.00 95.50 134 PHE A O 1
ATOM 1042 N N . VAL A 1 135 ? -9.314 1.289 7.659 1.00 95.62 135 VAL A N 1
ATOM 1043 C CA . VAL A 1 135 ? -9.297 0.128 8.553 1.00 95.62 135 VAL A CA 1
ATOM 1044 C C . VAL A 1 135 ? -9.192 -1.116 7.685 1.00 95.62 135 VAL A C 1
ATOM 1046 O O . VAL A 1 135 ? -10.004 -1.303 6.785 1.00 95.62 135 VAL A O 1
ATOM 1049 N N . ILE A 1 136 ? -8.197 -1.958 7.943 1.00 95.06 136 ILE A N 1
ATOM 1050 C CA . ILE A 1 136 ? -8.033 -3.249 7.275 1.00 95.06 136 ILE A CA 1
ATOM 1051 C C . ILE A 1 136 ? -8.464 -4.315 8.271 1.00 95.06 136 ILE A C 1
ATOM 1053 O O . ILE A 1 136 ? -7.819 -4.508 9.300 1.00 95.06 136 ILE A O 1
ATOM 1057 N N . GLU A 1 137 ? -9.568 -4.988 7.981 1.00 92.19 137 GLU A N 1
ATOM 1058 C CA . GLU A 1 137 ? -10.141 -6.010 8.850 1.00 92.19 137 GLU A CA 1
ATOM 1059 C C . GLU A 1 137 ? -10.336 -7.280 8.026 1.00 92.19 137 GLU A C 1
ATOM 1061 O O . GLU A 1 137 ? -11.053 -7.271 7.025 1.00 92.19 137 GLU A O 1
ATOM 1066 N N . GLN A 1 138 ? -9.667 -8.361 8.445 1.00 88.06 138 GLN A N 1
ATOM 1067 C CA . GLN A 1 138 ? -9.613 -9.631 7.717 1.00 88.06 138 GLN A CA 1
ATOM 1068 C C . GLN A 1 138 ? -9.051 -9.436 6.300 1.00 88.06 138 GLN A C 1
ATOM 1070 O O . GLN A 1 138 ? -7.842 -9.311 6.122 1.00 88.06 138 GLN A O 1
ATOM 1075 N N . ASN A 1 139 ? -9.931 -9.386 5.307 1.00 91.44 139 ASN A N 1
ATOM 1076 C CA . ASN A 1 139 ? -9.614 -9.238 3.899 1.00 91.44 139 ASN A CA 1
ATOM 1077 C C . ASN A 1 139 ? -10.369 -8.059 3.263 1.00 91.44 139 ASN A C 1
ATOM 1079 O O . ASN A 1 139 ? -10.471 -7.984 2.047 1.00 91.44 139 ASN A O 1
ATOM 1083 N N . VAL A 1 140 ? -10.917 -7.141 4.058 1.00 93.06 140 VAL A N 1
ATOM 1084 C CA . VAL A 1 140 ? -11.665 -5.986 3.554 1.00 93.06 140 VAL A CA 1
ATOM 1085 C C . VAL A 1 140 ? -11.001 -4.704 4.034 1.00 93.06 140 VAL A C 1
ATOM 1087 O O . VAL A 1 140 ? -10.655 -4.560 5.210 1.00 93.06 140 VAL A O 1
ATOM 1090 N N . VAL A 1 141 ? -10.822 -3.762 3.111 1.00 94.75 141 VAL A N 1
ATOM 1091 C CA . VAL A 1 141 ? -10.402 -2.399 3.438 1.00 94.75 141 VAL A CA 1
ATOM 1092 C C . VAL A 1 141 ? -11.636 -1.527 3.539 1.00 94.75 141 VAL A C 1
ATOM 1094 O O . VAL A 1 141 ? -12.464 -1.539 2.635 1.00 94.75 141 VAL A O 1
ATOM 1097 N N . TYR A 1 142 ? -11.712 -0.753 4.611 1.00 93.50 142 TYR A N 1
ATOM 1098 C CA . TYR A 1 142 ? -12.739 0.243 4.861 1.00 93.50 142 TYR A CA 1
ATOM 1099 C C . TYR A 1 142 ? -12.132 1.635 4.871 1.00 93.50 142 TYR A C 1
ATOM 1101 O O . TYR A 1 142 ? -11.008 1.823 5.350 1.00 93.50 142 TYR A O 1
ATOM 1109 N N . LEU A 1 143 ? -12.896 2.622 4.415 1.00 92.75 143 LEU A N 1
ATOM 1110 C CA . LEU A 1 143 ? -12.627 4.012 4.752 1.00 92.75 143 LEU A CA 1
ATOM 1111 C C . LEU A 1 143 ? -12.720 4.190 6.267 1.00 92.75 143 LEU A C 1
ATOM 1113 O O . LEU A 1 143 ? -13.556 3.581 6.944 1.00 92.75 143 LEU A O 1
ATOM 1117 N N . ALA A 1 144 ? -11.829 5.022 6.797 1.00 92.75 144 ALA A N 1
ATOM 1118 C CA . ALA A 1 144 ? -11.834 5.372 8.201 1.00 92.75 144 ALA A CA 1
ATOM 1119 C C . ALA A 1 144 ? -12.179 6.845 8.407 1.00 92.75 144 ALA A C 1
ATOM 1121 O O . ALA A 1 144 ? -11.732 7.715 7.658 1.00 92.75 144 ALA A O 1
ATOM 1122 N N . GLU A 1 145 ? -12.929 7.118 9.470 1.00 87.75 145 GLU A N 1
ATOM 1123 C CA . GLU A 1 145 ? -13.354 8.463 9.836 1.00 87.75 145 GLU A CA 1
ATOM 1124 C C . GLU A 1 145 ? -12.855 8.876 11.222 1.00 87.75 145 GLU A C 1
ATOM 1126 O O . GLU A 1 145 ? -12.773 8.080 12.166 1.00 87.75 145 GLU A O 1
ATOM 1131 N N . GLY A 1 146 ? -12.549 10.170 11.338 1.00 88.00 146 GLY A N 1
ATOM 1132 C CA . GLY A 1 146 ? -12.101 10.805 12.571 1.00 88.00 146 GLY A CA 1
ATOM 1133 C C . GLY A 1 146 ? -10.729 10.333 13.061 1.00 88.00 146 GLY A C 1
ATOM 1134 O O . GLY A 1 146 ? -10.030 9.541 12.430 1.00 88.00 146 GLY A O 1
ATOM 1135 N N . VAL A 1 147 ? -10.336 10.831 14.231 1.00 86.56 147 VAL A N 1
ATOM 1136 C CA . VAL A 1 147 ? -9.014 10.572 14.832 1.00 86.56 147 VAL A CA 1
ATOM 1137 C C . VAL A 1 147 ? -8.841 9.136 15.333 1.00 86.56 147 VAL A C 1
ATOM 1139 O O . VAL A 1 147 ? -7.720 8.663 15.463 1.00 86.56 147 VAL A O 1
ATOM 1142 N N . PHE A 1 148 ? -9.942 8.423 15.579 1.00 86.31 148 PHE A N 1
ATOM 1143 C CA . PHE A 1 148 ? -9.926 7.047 16.087 1.00 86.31 148 PHE A CA 1
ATOM 1144 C C . PHE A 1 148 ? -9.978 5.983 14.987 1.00 86.31 148 PHE A C 1
ATOM 1146 O O . PHE A 1 148 ? -10.012 4.793 15.312 1.00 86.31 148 PHE A O 1
ATOM 1153 N N . ALA A 1 149 ? -9.989 6.404 13.716 1.00 89.25 149 ALA A N 1
ATOM 1154 C CA . ALA A 1 149 ? -10.149 5.539 12.554 1.00 89.25 149 ALA A CA 1
ATOM 1155 C C . ALA A 1 149 ? -11.369 4.610 12.693 1.00 89.25 149 ALA A C 1
ATOM 1157 O O . ALA A 1 149 ? -11.257 3.381 12.672 1.00 89.25 149 ALA A O 1
ATOM 1158 N N . ASN A 1 150 ? -12.545 5.210 12.896 1.00 88.81 150 ASN A N 1
ATOM 1159 C CA . ASN A 1 150 ? -13.794 4.458 12.949 1.00 88.81 150 ASN A CA 1
ATOM 1160 C C . ASN A 1 150 ? -14.128 3.930 11.557 1.00 88.81 150 ASN A C 1
ATOM 1162 O O . ASN A 1 150 ? -13.969 4.643 10.571 1.00 88.81 150 ASN A O 1
ATOM 1166 N N . ARG A 1 151 ? -14.589 2.682 11.491 1.00 90.12 151 ARG A N 1
ATOM 1167 C CA . ARG A 1 151 ? -14.950 2.023 10.237 1.00 90.12 151 ARG A CA 1
ATOM 1168 C C . ARG A 1 151 ? -16.180 2.696 9.626 1.00 90.12 151 ARG A C 1
ATOM 1170 O O . ARG A 1 151 ? -17.202 2.785 10.305 1.00 90.12 151 ARG A O 1
ATOM 1177 N N . ALA A 1 152 ? -16.077 3.102 8.368 1.00 89.12 152 ALA A N 1
ATOM 1178 C CA . ALA A 1 152 ? -17.196 3.577 7.569 1.00 89.12 152 ALA A CA 1
ATOM 1179 C C . ALA A 1 152 ? -17.543 2.517 6.512 1.00 89.12 152 ALA A C 1
ATOM 1181 O O . ALA A 1 152 ? -17.644 1.325 6.824 1.00 89.12 152 ALA A O 1
ATOM 1182 N N . ASP A 1 153 ? -17.712 2.943 5.269 1.00 89.19 153 ASP A N 1
ATOM 1183 C CA . ASP A 1 153 ? -17.924 2.050 4.144 1.00 89.19 153 ASP A CA 1
ATOM 1184 C C . ASP A 1 153 ? -16.641 1.215 3.878 1.00 89.19 153 ASP A C 1
ATOM 1186 O O . ASP A 1 153 ? -15.547 1.653 4.236 1.00 89.19 153 ASP A O 1
ATOM 1190 N N . ALA A 1 154 ? -16.769 -0.008 3.329 1.00 90.69 154 ALA A N 1
ATOM 1191 C CA . ALA A 1 154 ? -15.656 -0.859 2.819 1.00 90.69 154 ALA A CA 1
ATOM 1192 C C . ALA A 1 154 ? -14.820 -0.136 1.720 1.00 90.69 154 ALA A C 1
ATOM 1194 O O . ALA A 1 154 ? -14.490 1.001 1.904 1.00 90.69 154 ALA A O 1
ATOM 1195 N N . ILE A 1 155 ? -14.331 -0.721 0.636 1.00 91.50 155 ILE A N 1
ATOM 1196 C CA . ILE A 1 155 ? -13.856 -0.027 -0.599 1.00 91.50 155 ILE A CA 1
ATOM 1197 C C . ILE A 1 155 ? -13.144 -1.064 -1.442 1.00 91.50 155 ILE A C 1
ATOM 1199 O O . ILE A 1 155 ? -13.320 -1.101 -2.654 1.00 91.50 155 ILE A O 1
ATOM 1203 N N . LEU A 1 156 ? -12.377 -1.940 -0.795 1.00 92.88 156 LEU A N 1
ATOM 1204 C CA . LEU A 1 156 ? -11.629 -2.995 -1.455 1.00 92.88 156 LEU A CA 1
ATOM 1205 C C . LEU A 1 156 ? -11.843 -4.323 -0.744 1.00 92.88 156 LEU A C 1
ATOM 1207 O O . LEU A 1 156 ? -11.877 -4.387 0.485 1.00 92.88 156 LEU A O 1
ATOM 1211 N N . ILE A 1 157 ? -11.922 -5.377 -1.543 1.00 93.19 157 ILE A N 1
ATOM 1212 C CA . ILE A 1 157 ? -11.833 -6.763 -1.110 1.00 93.19 157 ILE A CA 1
ATOM 1213 C C . ILE A 1 157 ? -10.453 -7.260 -1.532 1.00 93.19 157 ILE A C 1
ATOM 1215 O O . ILE A 1 157 ? -10.069 -7.201 -2.703 1.00 93.19 157 ILE A O 1
ATOM 1219 N N . LEU A 1 158 ? -9.689 -7.699 -0.544 1.00 93.25 158 LEU A N 1
ATOM 1220 C CA . LEU A 1 158 ? -8.344 -8.217 -0.683 1.00 93.25 158 LEU A CA 1
ATOM 1221 C C . LEU A 1 158 ? -8.402 -9.745 -0.822 1.00 93.25 158 LEU A C 1
ATOM 1223 O O . LEU A 1 158 ? -9.134 -10.409 -0.084 1.00 93.25 158 LEU A O 1
ATOM 1227 N N . PRO A 1 159 ? -7.611 -10.333 -1.723 1.00 91.12 159 PRO A N 1
ATOM 1228 C CA . PRO A 1 159 ?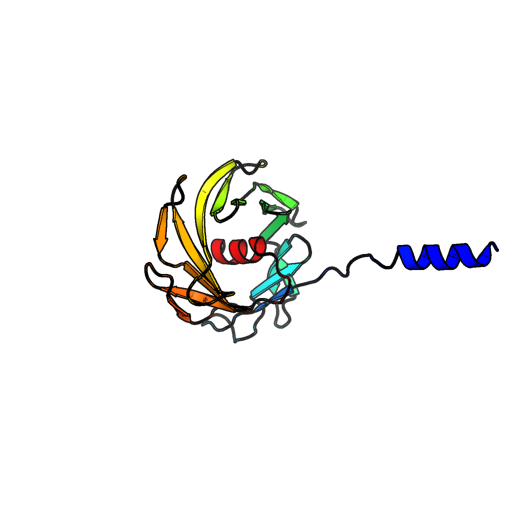 -7.374 -11.766 -1.713 1.00 91.12 159 PRO A CA 1
ATOM 1229 C C . PRO A 1 159 ? -6.432 -12.129 -0.557 1.00 91.12 159 PRO A C 1
ATOM 1231 O O . PRO A 1 159 ? -5.601 -11.323 -0.130 1.00 91.12 159 PRO A O 1
ATOM 1234 N N . GLU A 1 160 ? -6.528 -13.362 -0.066 1.00 87.94 160 GLU A N 1
ATOM 1235 C CA . GLU A 1 160 ? -5.600 -13.871 0.948 1.00 87.94 160 GLU A CA 1
ATOM 1236 C C . GLU A 1 160 ? -4.154 -13.873 0.431 1.00 87.94 160 GLU A C 1
ATOM 1238 O O . GLU A 1 160 ? -3.915 -14.063 -0.760 1.00 87.94 160 GLU A O 1
ATOM 1243 N N . GLY A 1 161 ? -3.183 -13.674 1.325 1.00 87.50 161 GLY A N 1
ATOM 1244 C CA . GLY A 1 161 ? -1.753 -13.767 1.002 1.00 87.50 161 GLY A CA 1
ATOM 1245 C C . GLY A 1 161 ? -1.132 -12.529 0.345 1.00 87.50 161 GLY A C 1
ATOM 1246 O O . GLY A 1 161 ? 0.084 -12.494 0.171 1.00 87.50 161 GLY A O 1
ATOM 1247 N N . ILE A 1 162 ? -1.915 -11.488 0.035 1.00 91.44 162 ILE A N 1
ATOM 1248 C CA . ILE A 1 162 ? -1.365 -10.224 -0.467 1.00 91.44 162 ILE A CA 1
ATOM 1249 C C . ILE A 1 162 ? -0.450 -9.564 0.577 1.00 91.44 162 ILE A C 1
ATOM 1251 O O . ILE A 1 162 ? -0.804 -9.416 1.749 1.00 91.44 162 ILE A O 1
ATOM 1255 N N . ALA A 1 163 ? 0.740 -9.141 0.148 1.00 93.00 163 ALA A N 1
ATOM 1256 C CA . ALA A 1 163 ? 1.694 -8.478 1.029 1.00 93.00 163 ALA A CA 1
ATOM 1257 C C . ALA A 1 163 ? 1.152 -7.125 1.521 1.00 93.00 163 ALA A C 1
ATOM 1259 O O . ALA A 1 163 ? 0.652 -6.320 0.730 1.00 93.00 163 ALA A O 1
ATOM 1260 N N . LEU A 1 164 ? 1.317 -6.831 2.816 1.00 94.31 164 LEU A N 1
ATOM 1261 C CA . LEU A 1 164 ? 0.849 -5.575 3.416 1.00 94.31 164 LEU A CA 1
ATOM 1262 C C . LEU A 1 164 ? 1.424 -4.344 2.699 1.00 94.31 164 LEU A C 1
ATOM 1264 O O . LEU A 1 164 ? 0.693 -3.394 2.438 1.00 94.31 164 LEU A O 1
ATOM 1268 N N . VAL A 1 165 ? 2.703 -4.380 2.310 1.00 95.94 165 VAL A N 1
ATOM 1269 C CA . VAL A 1 165 ? 3.348 -3.301 1.543 1.00 95.94 165 VAL A CA 1
ATOM 1270 C C . VAL A 1 165 ? 2.610 -3.003 0.230 1.00 95.94 165 VAL A C 1
ATOM 1272 O O . VAL A 1 165 ? 2.467 -1.840 -0.153 1.00 95.94 165 VAL A O 1
ATOM 1275 N N . ALA A 1 166 ? 2.077 -4.032 -0.438 1.00 95.69 166 ALA A N 1
ATOM 1276 C CA . ALA A 1 166 ? 1.328 -3.873 -1.677 1.00 95.69 166 ALA A CA 1
ATOM 1277 C C . ALA A 1 166 ? -0.038 -3.232 -1.413 1.00 95.69 166 ALA A C 1
ATOM 1279 O O . ALA A 1 166 ? -0.422 -2.299 -2.117 1.00 95.69 166 ALA A O 1
ATOM 1280 N N . VAL A 1 167 ? -0.725 -3.662 -0.349 1.00 95.81 167 VAL A N 1
ATOM 1281 C CA . VAL A 1 167 ? -1.985 -3.049 0.098 1.00 95.81 167 VAL A CA 1
ATOM 1282 C C . VAL A 1 167 ? -1.776 -1.570 0.423 1.00 95.81 167 VAL A C 1
ATOM 1284 O O . VAL A 1 167 ? -2.461 -0.719 -0.133 1.00 95.81 167 VAL A O 1
ATOM 1287 N N . LEU A 1 168 ? -0.783 -1.233 1.250 1.00 96.94 168 LEU A N 1
ATOM 1288 C CA . LEU A 1 168 ? -0.492 0.156 1.623 1.00 96.94 168 LEU A CA 1
ATOM 1289 C C . LEU A 1 168 ? -0.106 1.014 0.415 1.00 96.94 168 LEU A C 1
ATOM 1291 O O . LEU A 1 168 ? -0.495 2.176 0.340 1.00 96.94 168 LEU A O 1
ATOM 1295 N N . THR A 1 169 ? 0.599 0.442 -0.562 1.00 96.81 169 THR A N 1
ATOM 1296 C CA . THR A 1 169 ? 0.924 1.134 -1.818 1.00 96.81 169 THR A CA 1
ATOM 1297 C C . THR A 1 169 ? -0.324 1.449 -2.633 1.00 96.81 169 THR A C 1
ATOM 1299 O O . THR A 1 169 ? -0.435 2.555 -3.162 1.00 96.81 169 THR A O 1
ATOM 1302 N N . ILE A 1 170 ? -1.266 0.505 -2.732 1.00 95.44 170 ILE A N 1
ATOM 1303 C CA . ILE A 1 170 ? -2.553 0.730 -3.402 1.00 95.44 170 ILE A CA 1
ATOM 1304 C C . ILE A 1 170 ? -3.291 1.888 -2.722 1.00 95.44 170 ILE A C 1
ATOM 1306 O O . ILE A 1 170 ? -3.707 2.814 -3.408 1.00 95.44 170 ILE A O 1
ATOM 1310 N N . LEU A 1 171 ? -3.362 1.883 -1.387 1.00 94.81 171 LEU A N 1
ATOM 1311 C CA . LEU A 1 171 ? -4.054 2.914 -0.603 1.00 94.81 171 LEU A CA 1
ATOM 1312 C C . LEU A 1 171 ? -3.358 4.285 -0.622 1.00 94.81 171 LEU A C 1
ATOM 1314 O O . LEU A 1 171 ? -4.012 5.311 -0.463 1.00 94.81 171 LEU A O 1
ATOM 1318 N N . ALA A 1 172 ? -2.034 4.323 -0.783 1.00 92.25 172 ALA A N 1
ATOM 1319 C CA . ALA A 1 172 ? -1.269 5.567 -0.897 1.00 92.25 172 ALA A CA 1
ATOM 1320 C C . ALA A 1 172 ? -1.297 6.163 -2.312 1.00 92.25 172 ALA A C 1
ATOM 1322 O O . ALA A 1 172 ? -1.057 7.360 -2.476 1.00 92.25 172 ALA A O 1
ATOM 1323 N N . GLY A 1 173 ? -1.487 5.317 -3.329 1.00 78.94 173 GLY A N 1
ATOM 1324 C CA . GLY A 1 173 ? -1.485 5.693 -4.742 1.00 78.94 173 GLY A CA 1
ATOM 1325 C C . GLY A 1 173 ? -2.870 5.942 -5.343 1.00 78.94 173 GLY A C 1
ATOM 1326 O O . GLY A 1 173 ? -2.924 6.426 -6.475 1.00 78.94 173 GLY A O 1
ATOM 1327 N N . SER A 1 174 ? -3.941 5.584 -4.624 1.00 58.28 174 SER A N 1
ATOM 1328 C CA . SER A 1 174 ? -5.347 5.838 -4.971 1.00 58.28 174 SER A CA 1
ATOM 1329 C C . SER A 1 174 ? -5.796 7.252 -4.633 1.00 58.28 174 SER A C 1
ATOM 1331 O O . SER A 1 174 ? -5.470 7.699 -3.509 1.00 58.28 174 SER A O 1
#

Sequence (174 aa):
MRTRLLLIACLLFAGEGMAQRHVVNWAYGPFATPEDAAFVVDLDRISLATGPFGERGRTLWIYQDDQVFRSVGRSASRGNCAFTLDGDHFMRTEGAFCTKVSCVFLLEKDRTRPGSLKVHRAEGPFCTATNGGFVIEQNVVYLAEGVFANRADAILILPEGIALVAVLTILAGS

Radius of gyration: 18.93 Å; chains: 1; bounding box: 41×64×42 Å

Foldseek 3Di:
DVVVVVVVVVVVPPPPDDFDKWFKFWCPDPVDHHRATQWIDTDQWIAGFDDRVRPGDDTQWGHDDQWIAGQDDPVRDGDWTQWGDDPQFIFGAGGNVGHGWWTQWGWDQDPVDHQKIWTFGFTGSVGHGDATQWICHDQWIAGAGGRVRHGDGTTIGTDPPDDPSSVVCVSSVD